Protein AF-A0A8T4I1J7-F1 (afdb_monomer)

Structure (mmCIF, N/CA/C/O backbone):
data_AF-A0A8T4I1J7-F1
#
_entry.id   AF-A0A8T4I1J7-F1
#
loop_
_atom_site.group_PDB
_atom_site.id
_atom_site.type_symbol
_atom_site.label_atom_id
_atom_site.label_alt_id
_atom_site.label_comp_id
_atom_site.label_asym_id
_atom_site.label_entity_id
_atom_site.label_seq_id
_atom_site.pdbx_PDB_ins_code
_atom_site.Cartn_x
_atom_site.Cartn_y
_atom_site.Cartn_z
_atom_site.occupancy
_atom_site.B_iso_or_equiv
_atom_site.auth_seq_id
_atom_site.auth_comp_id
_atom_site.auth_asym_id
_atom_site.auth_atom_id
_atom_site.pdbx_PDB_model_num
ATOM 1 N N . ASN A 1 1 ? -0.950 7.851 -5.066 1.00 64.62 1 ASN A N 1
ATOM 2 C CA . ASN A 1 1 ? -0.510 6.552 -4.523 1.00 64.62 1 ASN A CA 1
ATOM 3 C C . ASN A 1 1 ? -1.476 5.494 -4.996 1.00 64.62 1 ASN A C 1
ATOM 5 O O . ASN A 1 1 ? -2.494 5.287 -4.359 1.00 64.62 1 ASN A O 1
ATOM 9 N N . GLU A 1 2 ? -1.206 4.934 -6.170 1.00 83.44 2 GLU A N 1
ATOM 10 C CA . GLU A 1 2 ? -2.066 3.942 -6.819 1.00 83.44 2 GLU A CA 1
ATOM 11 C C . GLU A 1 2 ? -1.333 2.595 -6.794 1.00 83.44 2 GLU A C 1
ATOM 13 O O . GLU A 1 2 ? -0.120 2.549 -7.037 1.00 83.44 2 GLU A O 1
ATOM 18 N N . PHE A 1 3 ? -2.048 1.524 -6.459 1.00 87.69 3 PHE A N 1
ATOM 19 C CA . PHE A 1 3 ? -1.509 0.166 -6.484 1.00 87.69 3 PHE A CA 1
ATOM 20 C C . PHE A 1 3 ? -1.476 -0.353 -7.922 1.00 87.69 3 PHE A C 1
ATOM 22 O O . PHE A 1 3 ? -2.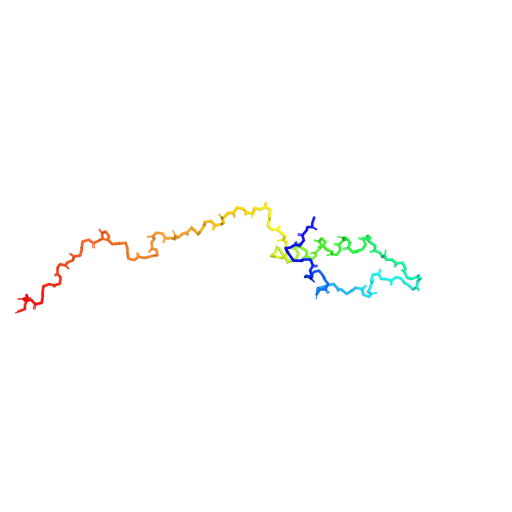235 0.107 -8.777 1.00 87.69 3 PHE A O 1
ATOM 29 N N . ALA A 1 4 ? -0.570 -1.288 -8.197 1.00 89.12 4 ALA A N 1
ATOM 30 C CA . ALA A 1 4 ? -0.562 -2.010 -9.463 1.00 89.12 4 ALA A CA 1
ATOM 31 C C . ALA A 1 4 ? -1.814 -2.896 -9.595 1.00 89.12 4 ALA A C 1
ATOM 33 O O . ALA A 1 4 ? -2.409 -2.933 -10.671 1.00 89.12 4 ALA A O 1
ATOM 34 N N . ASP A 1 5 ? -2.229 -3.526 -8.492 1.00 88.06 5 ASP A N 1
ATOM 35 C CA . ASP A 1 5 ? -3.477 -4.274 -8.348 1.00 88.06 5 ASP A CA 1
ATOM 36 C C . ASP A 1 5 ? -4.313 -3.670 -7.199 1.0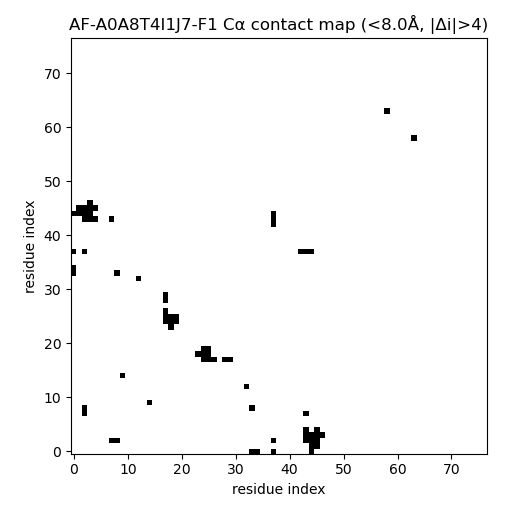0 88.06 5 ASP A C 1
ATOM 38 O O . ASP A 1 5 ? -3.797 -3.515 -6.089 1.00 88.06 5 ASP A O 1
ATOM 42 N N . PRO A 1 6 ? -5.580 -3.281 -7.424 1.00 84.19 6 PRO A N 1
ATOM 43 C CA . PRO A 1 6 ? -6.432 -2.757 -6.360 1.00 84.19 6 PRO A CA 1
ATOM 44 C C . PRO A 1 6 ? -6.718 -3.762 -5.230 1.00 84.19 6 PRO A C 1
ATOM 46 O O . PRO A 1 6 ? -6.945 -3.323 -4.101 1.00 84.19 6 PRO A O 1
ATOM 49 N N . GLU A 1 7 ? -6.703 -5.074 -5.484 1.00 87.25 7 GLU A N 1
ATOM 50 C CA . GLU A 1 7 ? -6.995 -6.081 -4.451 1.00 87.25 7 GLU A CA 1
ATOM 51 C C . GLU A 1 7 ? -5.832 -6.282 -3.469 1.00 87.25 7 GLU A C 1
ATOM 53 O O . GLU A 1 7 ? -6.061 -6.639 -2.309 1.00 87.25 7 GLU A O 1
ATOM 58 N N . ASP A 1 8 ? -4.598 -5.950 -3.869 1.00 88.00 8 ASP A N 1
ATOM 59 C CA . ASP A 1 8 ? -3.413 -6.061 -3.007 1.00 88.00 8 ASP A CA 1
ATOM 60 C C . ASP A 1 8 ? -3.576 -5.263 -1.708 1.00 88.00 8 ASP A C 1
ATOM 62 O O . ASP A 1 8 ? -3.143 -5.700 -0.641 1.00 88.00 8 ASP A O 1
ATOM 66 N N . ALA A 1 9 ? -4.231 -4.101 -1.761 1.00 86.81 9 ALA A N 1
ATOM 67 C CA . ALA A 1 9 ? -4.444 -3.273 -0.578 1.00 86.81 9 ALA A CA 1
ATOM 68 C C . ALA A 1 9 ? -5.216 -4.024 0.524 1.00 86.81 9 ALA A C 1
ATOM 70 O O . ALA A 1 9 ? -4.830 -3.962 1.692 1.00 86.81 9 ALA A O 1
ATOM 71 N N . ALA A 1 10 ? -6.258 -4.774 0.155 1.00 87.31 10 ALA A N 1
ATOM 72 C CA . ALA A 1 10 ? -7.078 -5.535 1.098 1.00 87.31 10 ALA A CA 1
ATOM 73 C C . ALA A 1 10 ? -6.355 -6.776 1.646 1.00 87.31 10 ALA A C 1
ATOM 75 O O . ALA A 1 10 ? -6.651 -7.218 2.751 1.00 87.31 10 ALA A O 1
ATOM 76 N N . ALA A 1 11 ? -5.385 -7.322 0.907 1.00 90.12 11 ALA A N 1
ATOM 77 C CA . ALA A 1 11 ? -4.583 -8.456 1.363 1.00 90.12 11 ALA A CA 1
ATOM 78 C C . ALA A 1 11 ? -3.546 -8.074 2.438 1.00 90.12 11 ALA A C 1
ATOM 80 O O . ALA A 1 11 ? -3.105 -8.935 3.202 1.00 90.12 11 ALA A O 1
ATOM 81 N N . PHE A 1 12 ? -3.127 -6.803 2.493 1.00 89.25 12 PHE A N 1
ATOM 82 C CA . PHE A 1 12 ? -2.084 -6.329 3.413 1.00 89.25 12 PHE A CA 1
ATOM 83 C C . PHE A 1 12 ? -2.590 -5.446 4.557 1.00 89.25 12 PHE A C 1
ATOM 85 O O . PHE A 1 12 ? -1.844 -5.248 5.517 1.00 89.25 12 PHE A O 1
ATOM 92 N N . LEU A 1 13 ? -3.805 -4.907 4.465 1.00 90.38 13 LEU A N 1
ATOM 93 C CA . LEU A 1 13 ? -4.396 -4.056 5.496 1.00 90.38 13 LEU A CA 1
ATOM 94 C C . LEU A 1 13 ? -5.502 -4.788 6.263 1.00 90.38 13 LEU A C 1
ATOM 96 O O . LEU A 1 13 ? -6.270 -5.550 5.684 1.00 90.38 13 LEU A O 1
ATOM 100 N N . SER A 1 14 ? -5.612 -4.509 7.564 1.00 89.88 14 SER A N 1
ATOM 101 C CA . SER A 1 14 ? -6.709 -5.015 8.399 1.00 89.88 14 SER A CA 1
ATOM 102 C C . SER A 1 14 ? -7.892 -4.057 8.301 1.00 89.88 14 SER A C 1
ATOM 104 O O . SER A 1 14 ? -7.910 -3.013 8.950 1.00 89.88 14 SER A O 1
ATOM 106 N N . LEU A 1 15 ? -8.849 -4.374 7.427 1.00 88.81 15 LEU A N 1
ATOM 107 C CA . LEU A 1 15 ? -9.961 -3.474 7.095 1.00 88.81 15 LEU A CA 1
ATOM 108 C C . LEU A 1 15 ? -10.919 -3.227 8.269 1.00 88.81 15 LEU A C 1
ATOM 110 O O . LEU A 1 15 ? -11.523 -2.163 8.363 1.00 88.81 15 LEU A O 1
ATOM 114 N N . ASP A 1 16 ? -11.026 -4.199 9.168 1.00 89.44 16 ASP A N 1
ATOM 115 C CA . ASP A 1 16 ? -11.796 -4.138 10.409 1.00 89.44 16 ASP A CA 1
ATOM 116 C C . ASP A 1 16 ? -11.306 -3.033 11.354 1.00 89.44 16 ASP A C 1
ATOM 118 O O . ASP A 1 16 ? -12.114 -2.412 12.037 1.00 89.44 16 ASP A O 1
ATOM 122 N N . GLY A 1 17 ? -10.006 -2.723 11.338 1.00 89.62 17 GLY A N 1
ATOM 123 C CA . GLY A 1 17 ? -9.413 -1.687 12.187 1.00 89.62 17 GLY A CA 1
ATOM 124 C C . GLY A 1 17 ? -9.723 -0.250 11.762 1.00 89.62 17 GLY A C 1
ATOM 125 O O . GLY A 1 17 ? -9.372 0.678 12.485 1.00 89.62 17 GLY A O 1
ATOM 126 N N . TYR A 1 18 ? -10.356 -0.052 10.603 1.00 91.94 18 TYR A N 1
ATOM 127 C CA . TYR A 1 18 ? -10.695 1.278 10.086 1.00 91.94 18 TYR A CA 1
ATOM 128 C C . TYR A 1 18 ? -12.162 1.651 10.255 1.00 91.94 18 TYR A C 1
ATOM 130 O O . TYR A 1 18 ? -12.559 2.732 9.821 1.00 91.94 18 TYR A O 1
ATOM 138 N N . VAL A 1 19 ? -12.969 0.768 10.837 1.00 94.12 19 VAL A N 1
ATOM 139 C CA . VAL A 1 19 ? -14.387 1.018 11.087 1.00 94.12 19 VAL A CA 1
ATOM 140 C C . VAL A 1 19 ? -14.563 1.283 12.577 1.00 94.12 19 VAL A C 1
ATOM 142 O O . VAL A 1 19 ? -14.188 0.453 13.402 1.00 94.12 19 VAL A O 1
ATOM 145 N N . SER A 1 20 ? -15.102 2.450 12.926 1.00 87.31 20 SER A N 1
ATOM 146 C CA . SER A 1 20 ? -15.441 2.781 14.310 1.00 87.31 20 SER A CA 1
ATOM 147 C C . SER A 1 20 ? -16.660 1.985 14.787 1.00 87.31 20 SER A C 1
ATOM 149 O O . SER A 1 20 ? -17.404 1.417 13.986 1.00 87.31 20 SER A O 1
ATOM 151 N N . ASP A 1 21 ? -16.910 1.986 16.097 1.00 87.06 21 ASP A N 1
ATOM 15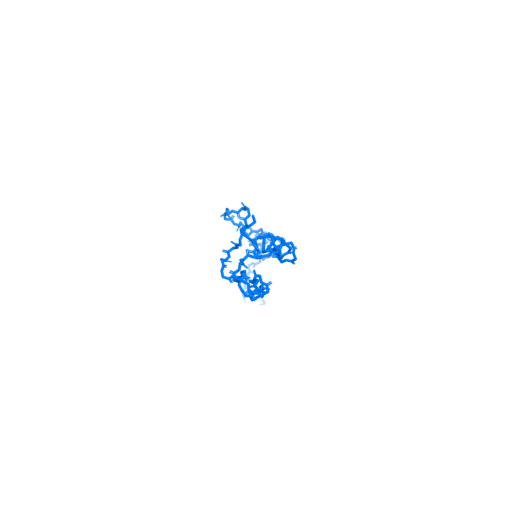2 C CA . ASP A 1 21 ? -18.086 1.327 16.684 1.00 87.06 21 ASP A CA 1
ATOM 153 C C . ASP A 1 21 ? -19.422 1.885 16.147 1.00 87.06 21 ASP A C 1
ATOM 155 O O . ASP A 1 21 ? -20.428 1.176 16.116 1.00 87.06 21 ASP A O 1
ATOM 159 N N . ASP A 1 22 ? -19.420 3.130 15.660 1.00 88.50 22 ASP A N 1
ATOM 160 C CA . ASP A 1 22 ? -20.574 3.789 15.038 1.00 88.50 22 ASP A CA 1
ATOM 161 C C . ASP A 1 22 ? -20.707 3.474 13.532 1.00 88.50 22 ASP A C 1
ATOM 163 O O . ASP A 1 22 ? -21.635 3.939 12.865 1.00 88.50 22 ASP A O 1
ATOM 167 N N . GLY A 1 23 ? -19.792 2.670 12.978 1.00 88.56 23 GLY A N 1
ATOM 168 C CA . GLY A 1 23 ? -19.756 2.296 11.565 1.00 88.56 23 GLY A CA 1
ATOM 169 C C . GLY A 1 23 ? -19.116 3.346 10.654 1.00 88.56 23 GLY A C 1
ATOM 170 O O . GLY A 1 23 ? -19.224 3.236 9.429 1.00 88.56 23 GLY A O 1
ATOM 171 N N . GLU A 1 24 ? -18.458 4.363 11.215 1.00 92.38 24 GLU A N 1
ATOM 172 C CA . GLU A 1 24 ? -17.737 5.362 10.426 1.00 92.38 24 GLU A CA 1
ATOM 173 C C . GLU A 1 24 ? -16.388 4.816 9.954 1.00 92.38 24 GLU A C 1
ATOM 175 O O . GLU A 1 24 ? -15.682 4.130 10.690 1.00 92.38 24 GLU A O 1
ATOM 180 N N . VAL A 1 25 ? -16.017 5.139 8.714 1.00 93.69 25 VAL A N 1
ATOM 181 C CA . VAL A 1 25 ? -14.750 4.702 8.117 1.00 93.69 25 VAL A CA 1
ATOM 182 C C . VAL A 1 25 ? -13.691 5.786 8.293 1.00 93.69 25 VAL A C 1
ATOM 184 O O . VAL A 1 25 ? -13.840 6.890 7.761 1.00 93.69 25 VAL A O 1
ATOM 187 N N . ASP A 1 26 ? -12.581 5.454 8.950 1.00 93.62 26 ASP A N 1
ATOM 188 C CA . ASP A 1 26 ? -11.428 6.345 9.088 1.00 93.62 26 ASP A CA 1
ATOM 189 C C . ASP A 1 26 ? -10.614 6.408 7.785 1.00 93.62 26 ASP A C 1
ATOM 191 O O 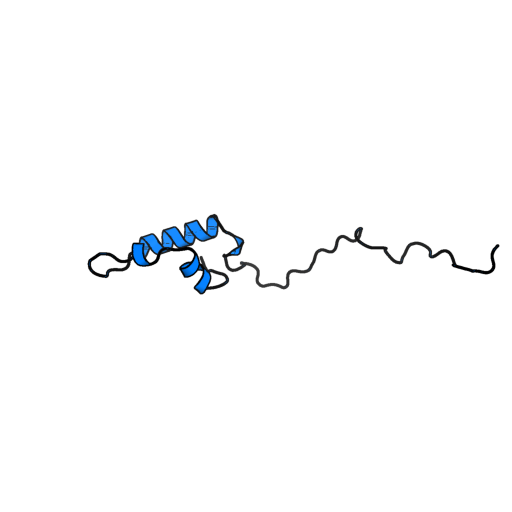. ASP A 1 26 ? -9.593 5.745 7.574 1.00 93.62 26 ASP A O 1
ATOM 195 N N . ALA A 1 27 ? -11.089 7.244 6.865 1.00 92.75 27 ALA A N 1
ATOM 196 C CA . ALA A 1 27 ? -10.441 7.448 5.579 1.00 92.75 27 ALA A CA 1
ATOM 197 C C . ALA A 1 27 ? -9.068 8.138 5.695 1.00 92.75 27 ALA A C 1
ATOM 199 O O . ALA A 1 27 ? -8.266 8.043 4.761 1.00 92.75 27 ALA A O 1
ATOM 200 N N . GLU A 1 28 ? -8.789 8.866 6.780 1.00 93.06 28 GLU A N 1
ATOM 201 C CA . GLU A 1 28 ? -7.486 9.502 7.000 1.00 93.06 28 GLU A CA 1
ATOM 202 C C . GLU A 1 28 ? -6.426 8.461 7.329 1.00 93.06 28 GLU A C 1
ATOM 204 O O . GLU A 1 28 ? -5.384 8.420 6.661 1.00 93.06 28 GLU A O 1
ATOM 209 N N . GLN A 1 29 ? -6.737 7.570 8.267 1.00 92.75 29 GLN A N 1
ATOM 210 C CA . GLN A 1 29 ? -5.861 6.478 8.656 1.00 92.75 29 GLN A CA 1
ATOM 211 C C . GLN A 1 29 ? -5.606 5.521 7.484 1.00 92.75 29 GLN A C 1
ATOM 213 O O . GLN A 1 29 ? -4.451 5.201 7.194 1.00 92.75 29 GLN A O 1
ATOM 218 N N . ILE A 1 30 ? -6.644 5.165 6.714 1.00 92.50 30 ILE A N 1
ATOM 219 C CA . ILE A 1 30 ? -6.492 4.331 5.508 1.00 92.50 30 ILE A CA 1
ATOM 220 C C . ILE A 1 30 ? -5.490 4.958 4.526 1.00 92.50 30 ILE A C 1
ATOM 222 O O . ILE A 1 30 ? -4.595 4.282 4.018 1.00 92.50 30 ILE A O 1
ATOM 226 N N . ARG A 1 31 ? -5.589 6.266 4.247 1.00 93.19 31 ARG A N 1
ATOM 227 C CA . ARG A 1 31 ? -4.663 6.945 3.316 1.00 93.19 31 ARG A CA 1
ATOM 228 C C . ARG A 1 31 ? -3.221 6.947 3.823 1.00 93.19 3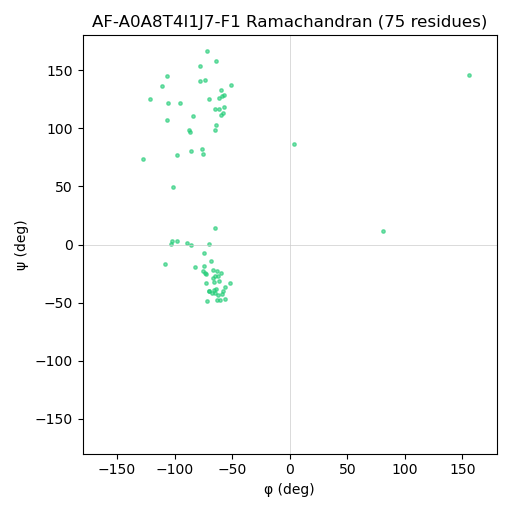1 ARG A C 1
ATOM 230 O O . ARG A 1 31 ? -2.289 6.814 3.014 1.00 93.19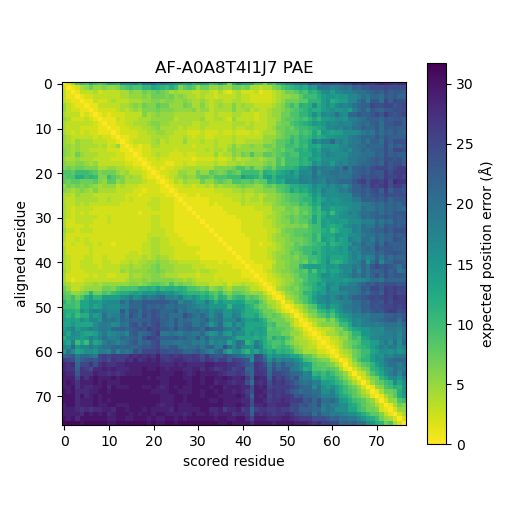 31 ARG A O 1
ATOM 237 N N . ALA A 1 32 ? -3.035 7.129 5.129 1.00 94.25 32 ALA A N 1
ATOM 238 C CA . ALA A 1 32 ? -1.724 7.092 5.763 1.00 94.25 32 ALA A CA 1
ATOM 239 C C . ALA A 1 32 ? -1.092 5.700 5.629 1.00 94.25 32 ALA A C 1
ATOM 241 O O . ALA A 1 32 ? 0.038 5.586 5.138 1.00 94.25 32 ALA A O 1
ATOM 242 N N . ASP A 1 33 ? -1.850 4.651 5.940 1.00 93.88 33 ASP A N 1
ATOM 243 C CA . ASP A 1 33 ? -1.374 3.269 5.908 1.00 93.88 33 ASP A CA 1
ATOM 244 C C . ASP A 1 33 ? -1.124 2.769 4.487 1.00 93.88 33 ASP A C 1
ATOM 246 O O . ASP A 1 33 ? -0.085 2.164 4.231 1.00 93.88 33 ASP A O 1
ATOM 250 N N . LEU A 1 34 ? -1.978 3.111 3.516 1.00 93.38 34 LEU A N 1
ATOM 251 C CA . LEU A 1 34 ? -1.720 2.823 2.097 1.00 93.38 34 LEU A CA 1
ATOM 252 C C . LEU A 1 34 ? -0.405 3.464 1.628 1.00 93.38 34 LEU A C 1
ATOM 254 O O . LEU A 1 34 ? 0.375 2.860 0.890 1.00 93.38 34 LEU A O 1
ATOM 258 N N . THR A 1 35 ? -0.118 4.688 2.076 1.00 93.62 35 THR A N 1
ATOM 259 C CA . THR A 1 35 ? 1.136 5.377 1.741 1.00 93.62 35 THR A CA 1
ATOM 260 C C . THR A 1 35 ? 2.339 4.731 2.422 1.00 93.62 35 THR A C 1
ATOM 262 O O . THR A 1 35 ? 3.398 4.603 1.801 1.00 93.62 35 THR A O 1
ATOM 265 N N . ALA A 1 36 ? 2.201 4.317 3.681 1.00 94.00 36 ALA A N 1
ATOM 266 C CA . ALA A 1 36 ? 3.240 3.592 4.404 1.00 94.00 36 ALA A CA 1
ATOM 267 C C . ALA A 1 36 ? 3.516 2.220 3.764 1.00 94.00 36 ALA A C 1
ATOM 269 O O . ALA A 1 36 ? 4.677 1.859 3.564 1.00 94.00 36 ALA A O 1
ATOM 270 N N . LEU A 1 37 ? 2.466 1.507 3.351 1.00 93.88 37 LEU A N 1
ATOM 271 C CA . LEU A 1 37 ? 2.542 0.210 2.686 1.00 93.88 37 LEU A CA 1
ATOM 272 C C . LEU A 1 37 ? 3.312 0.300 1.368 1.00 93.88 37 LEU A C 1
ATOM 274 O O . LEU A 1 37 ? 4.240 -0.477 1.156 1.00 93.88 37 LEU A O 1
ATOM 278 N N . LEU A 1 38 ? 3.002 1.277 0.512 1.00 93.12 38 LEU A N 1
ATOM 279 C CA . LEU A 1 38 ? 3.723 1.457 -0.754 1.00 93.12 38 LEU A CA 1
ATOM 280 C C . LEU A 1 38 ? 5.189 1.863 -0.552 1.00 93.12 38 LEU A C 1
ATOM 282 O O . LEU A 1 38 ? 6.047 1.470 -1.341 1.00 93.12 38 LEU A O 1
ATOM 286 N N . LYS A 1 39 ? 5.504 2.611 0.515 1.00 92.25 39 LYS A N 1
ATOM 287 C CA . LYS A 1 39 ? 6.898 2.918 0.881 1.00 92.25 39 LYS A CA 1
ATOM 288 C C . LYS A 1 39 ? 7.655 1.669 1.336 1.00 92.25 39 LYS A C 1
ATOM 290 O O . LYS A 1 39 ? 8.811 1.498 0.962 1.00 92.25 39 LYS A O 1
ATOM 295 N N . ALA A 1 40 ? 7.016 0.809 2.127 1.00 94.12 40 ALA A N 1
ATOM 296 C CA . ALA A 1 40 ? 7.610 -0.437 2.609 1.00 94.12 40 ALA A CA 1
ATOM 297 C C . ALA A 1 40 ? 7.718 -1.502 1.506 1.00 94.12 40 ALA A C 1
ATOM 299 O O . ALA A 1 40 ? 8.661 -2.293 1.494 1.00 94.12 40 ALA A O 1
ATOM 300 N N . LYS A 1 41 ? 6.767 -1.511 0.565 1.00 92.75 41 LYS A N 1
ATOM 301 C CA . LYS A 1 41 ? 6.675 -2.473 -0.537 1.00 92.75 41 LYS A CA 1
ATOM 302 C C . LYS A 1 41 ? 6.549 -1.761 -1.890 1.00 92.75 41 LYS A C 1
ATOM 304 O O . LYS A 1 41 ? 5.490 -1.818 -2.517 1.00 92.75 41 LYS A O 1
ATOM 309 N N . PRO A 1 42 ? 7.645 -1.164 -2.397 1.00 89.00 42 PRO A N 1
ATOM 310 C CA . PRO A 1 42 ? 7.644 -0.481 -3.689 1.00 89.00 42 PRO A CA 1
ATOM 311 C C . PRO A 1 42 ? 7.100 -1.294 -4.879 1.00 89.00 42 PRO A C 1
ATOM 313 O O . PRO A 1 42 ? 6.480 -0.683 -5.745 1.00 89.00 42 PRO A O 1
ATOM 316 N N . PRO A 1 43 ? 7.267 -2.635 -4.962 1.00 88.75 43 PRO A N 1
ATOM 317 C CA . PRO A 1 43 ? 6.711 -3.415 -6.070 1.00 88.75 43 PRO A CA 1
ATOM 318 C C . PRO A 1 43 ? 5.181 -3.402 -6.172 1.00 88.75 43 PRO A C 1
ATOM 320 O O . PRO A 1 43 ? 4.668 -3.646 -7.257 1.00 88.75 43 PRO A O 1
ATOM 323 N N . LEU A 1 44 ? 4.464 -3.120 -5.077 1.00 90.25 44 LEU A N 1
ATOM 324 C CA . LEU A 1 44 ? 2.999 -3.020 -5.080 1.00 90.25 44 LEU A CA 1
ATOM 325 C C . LEU A 1 44 ? 2.504 -1.728 -5.740 1.00 90.25 44 LEU A C 1
ATOM 327 O O . LEU A 1 44 ? 1.334 -1.615 -6.100 1.00 90.25 44 LEU A O 1
ATOM 331 N N . ALA A 1 45 ? 3.374 -0.726 -5.879 1.00 91.31 45 ALA A N 1
ATOM 332 C CA . ALA A 1 45 ? 3.014 0.532 -6.506 1.00 91.31 45 ALA A CA 1
ATOM 333 C C . ALA A 1 45 ? 2.884 0.356 -8.018 1.00 91.31 45 ALA A C 1
ATOM 335 O O . ALA A 1 45 ? 3.706 -0.300 -8.667 1.00 91.31 45 ALA A O 1
ATOM 336 N N . LYS A 1 46 ? 1.896 1.031 -8.601 1.00 87.50 46 LYS A N 1
ATOM 337 C CA . LYS A 1 46 ? 1.800 1.152 -10.050 1.00 87.50 46 LYS A CA 1
ATOM 338 C C . LYS A 1 46 ? 3.080 1.812 -10.586 1.00 87.50 46 LYS A C 1
ATOM 340 O O . LYS A 1 46 ? 3.465 2.876 -10.088 1.00 87.50 46 LYS A O 1
ATOM 345 N N . PRO A 1 47 ? 3.758 1.217 -11.582 1.00 82.56 47 PRO A N 1
ATOM 346 C CA . PRO A 1 47 ? 4.952 1.815 -12.158 1.00 82.56 47 PRO A CA 1
ATOM 347 C C . PRO A 1 47 ? 4.627 3.188 -12.753 1.00 82.56 47 PRO A C 1
ATOM 349 O O . PRO A 1 47 ? 3.669 3.321 -13.513 1.00 82.56 47 PRO A O 1
ATOM 352 N N . ALA A 1 48 ? 5.447 4.198 -12.449 1.00 77.06 48 ALA A N 1
ATOM 353 C CA . ALA A 1 48 ? 5.326 5.516 -13.080 1.00 77.06 48 ALA A CA 1
ATOM 354 C C . ALA A 1 48 ? 5.618 5.460 -14.590 1.00 77.06 48 ALA A C 1
ATOM 356 O O . ALA A 1 48 ? 5.094 6.265 -15.356 1.00 77.06 48 ALA A O 1
ATOM 357 N N . ASP A 1 49 ? 6.436 4.492 -15.009 1.00 71.69 49 ASP A N 1
ATOM 358 C CA . ASP A 1 49 ? 6.776 4.252 -16.403 1.00 71.69 49 ASP A CA 1
ATOM 359 C C . ASP A 1 49 ? 6.063 2.983 -16.891 1.00 71.69 49 ASP A C 1
ATOM 361 O O . ASP A 1 49 ? 6.388 1.863 -16.484 1.00 71.69 49 ASP A O 1
ATOM 365 N N . THR A 1 50 ? 5.042 3.176 -17.725 1.00 68.44 50 THR A N 1
ATOM 366 C CA . THR A 1 50 ? 4.276 2.100 -18.380 1.00 68.44 50 THR A CA 1
ATOM 367 C C . THR A 1 50 ? 4.890 1.692 -19.720 1.00 68.44 50 THR A C 1
ATOM 369 O O . THR A 1 50 ? 4.357 0.823 -20.412 1.00 68.44 50 THR A O 1
ATOM 372 N N . GLY A 1 51 ? 6.014 2.309 -20.103 1.00 74.12 51 GLY A N 1
ATOM 373 C CA . GLY A 1 51 ? 6.718 1.997 -21.334 1.00 74.12 51 GLY A CA 1
ATOM 374 C C . GLY A 1 51 ? 7.274 0.566 -21.357 1.00 74.12 51 GLY A C 1
ATOM 375 O O . GLY A 1 51 ? 7.509 -0.044 -20.308 1.00 74.12 51 GLY A O 1
ATOM 376 N N . PRO A 1 52 ? 7.536 0.007 -22.553 1.00 69.75 52 PRO A N 1
ATOM 377 C CA . PRO A 1 52 ? 8.160 -1.300 -22.666 1.00 69.75 52 PRO A CA 1
ATOM 378 C C . PRO A 1 52 ? 9.536 -1.269 -21.994 1.00 69.75 52 PRO A C 1
ATOM 380 O O . PRO A 1 52 ? 10.469 -0.632 -22.495 1.00 69.75 52 PRO A O 1
ATOM 383 N N . ARG A 1 53 ? 9.681 -1.981 -20.867 1.00 72.19 53 ARG A N 1
ATOM 384 C CA . ARG A 1 53 ? 10.993 -2.220 -20.262 1.00 72.19 53 ARG A CA 1
ATOM 385 C C . ARG A 1 53 ? 11.803 -3.042 -21.248 1.00 72.19 53 ARG A C 1
ATOM 387 O O . ARG A 1 53 ? 11.582 -4.240 -21.405 1.00 72.19 53 ARG A O 1
ATOM 394 N N . ARG A 1 54 ? 12.728 -2.389 -21.945 1.00 72.56 54 ARG A N 1
ATOM 395 C CA . ARG A 1 54 ? 13.676 -3.104 -22.791 1.00 72.56 54 ARG A CA 1
ATOM 396 C C . ARG A 1 54 ? 14.625 -3.866 -21.870 1.00 72.56 54 ARG A C 1
ATOM 398 O O . ARG A 1 54 ? 15.229 -3.233 -21.002 1.00 72.56 54 ARG A O 1
ATOM 405 N N . PRO A 1 55 ? 14.770 -5.194 -22.036 1.00 75.56 55 PRO A N 1
ATOM 406 C CA . PRO A 1 55 ? 15.883 -5.896 -21.428 1.00 75.56 55 PRO A CA 1
ATOM 407 C C . PRO A 1 55 ? 17.164 -5.152 -21.808 1.00 75.56 55 PRO A C 1
ATOM 409 O O . PRO A 1 55 ? 17.314 -4.727 -22.956 1.00 75.56 55 PRO A O 1
ATOM 412 N N . ALA A 1 56 ? 18.067 -4.974 -20.851 1.00 77.75 56 ALA A N 1
ATOM 413 C CA . ALA A 1 56 ? 19.428 -4.539 -21.120 1.00 77.75 56 ALA A CA 1
ATOM 414 C C . ALA A 1 56 ? 20.306 -5.799 -21.144 1.00 77.75 56 ALA A C 1
ATOM 416 O O . ALA A 1 56 ? 20.934 -6.103 -20.131 1.00 77.75 56 ALA A O 1
ATOM 417 N N . PRO A 1 57 ? 20.282 -6.602 -22.230 1.00 77.75 57 PRO A N 1
ATOM 418 C CA . PRO A 1 57 ? 21.109 -7.790 -22.304 1.00 77.75 57 PRO A CA 1
ATOM 419 C C . PRO A 1 57 ? 22.569 -7.363 -22.223 1.00 77.75 57 PRO A C 1
ATOM 421 O O . PRO A 1 57 ? 23.034 -6.514 -22.991 1.00 77.75 57 PRO A O 1
ATOM 424 N N . ASP A 1 58 ? 23.282 -7.954 -21.275 1.00 81.12 58 ASP A N 1
ATOM 425 C CA . ASP A 1 58 ? 24.722 -7.821 -21.198 1.00 81.12 58 ASP A CA 1
ATOM 426 C C . ASP A 1 58 ? 25.326 -8.475 -22.447 1.00 81.12 58 ASP A C 1
ATOM 428 O O . ASP A 1 58 ? 25.177 -9.672 -22.682 1.00 81.12 58 ASP A O 1
ATOM 432 N N . ARG A 1 59 ? 26.002 -7.677 -23.278 1.00 74.12 59 ARG A N 1
ATOM 433 C CA . ARG A 1 59 ? 26.613 -8.158 -24.527 1.00 74.12 59 ARG A CA 1
ATOM 434 C C . ARG A 1 59 ? 27.790 -9.106 -24.290 1.00 74.12 59 ARG A C 1
ATOM 436 O O . ARG A 1 59 ? 28.219 -9.756 -25.240 1.00 74.12 59 ARG A O 1
ATOM 443 N N . SER A 1 60 ? 28.314 -9.171 -23.066 1.00 77.19 60 SER A N 1
ATOM 444 C CA . SER A 1 60 ? 29.301 -10.171 -22.652 1.00 77.19 60 SER A CA 1
ATOM 445 C C . SER A 1 60 ? 28.658 -11.508 -22.264 1.00 77.19 60 SER A C 1
ATOM 447 O O . SER A 1 60 ? 29.319 -12.546 -22.303 1.00 77.19 60 SER A O 1
ATOM 449 N N . GLN A 1 61 ? 27.357 -11.514 -21.955 1.00 78.31 61 GLN A N 1
ATOM 450 C CA . GLN A 1 61 ? 26.585 -12.718 -21.669 1.00 78.31 61 GLN A CA 1
ATOM 451 C C . GLN A 1 61 ? 26.076 -13.330 -22.972 1.00 78.31 61 GLN A C 1
ATOM 453 O O . GLN A 1 61 ? 24.941 -13.141 -23.402 1.00 78.31 61 GLN A O 1
ATOM 458 N N . GLY A 1 62 ? 26.959 -14.066 -23.632 1.00 72.44 62 GLY A N 1
ATOM 459 C CA . GLY A 1 62 ? 26.637 -14.815 -24.835 1.00 72.44 62 GLY A CA 1
ATOM 460 C C . GLY A 1 62 ? 27.876 -15.051 -25.675 1.00 72.44 62 GLY A C 1
ATOM 461 O O . GLY A 1 62 ? 28.773 -14.212 -25.747 1.00 72.44 62 GLY A O 1
ATOM 462 N N . SER A 1 63 ? 27.926 -16.200 -26.344 1.00 67.00 63 SER A N 1
ATOM 463 C CA . SER A 1 63 ? 28.906 -16.404 -27.404 1.00 67.00 63 SER A CA 1
ATOM 464 C C . SER A 1 63 ? 28.569 -15.427 -28.530 1.00 67.00 63 SER A C 1
ATOM 466 O O . SER A 1 63 ? 27.641 -15.649 -29.308 1.00 67.00 63 SER A O 1
ATOM 468 N N . SER A 1 64 ? 29.271 -14.291 -28.582 1.00 66.69 64 SER A N 1
ATOM 469 C CA . SER A 1 64 ? 29.190 -13.424 -29.751 1.00 66.69 64 SER A CA 1
ATOM 470 C C . SER A 1 64 ? 29.694 -14.242 -30.940 1.00 66.69 64 SER A C 1
ATOM 472 O O . SER A 1 64 ? 30.842 -14.683 -30.971 1.00 66.69 64 SER A O 1
ATOM 474 N N . GLY A 1 65 ? 28.829 -14.494 -31.923 1.00 60.56 65 GLY A N 1
ATOM 475 C CA . GLY A 1 65 ? 29.151 -15.296 -33.109 1.00 60.56 65 GLY A CA 1
ATOM 476 C C . GLY A 1 65 ? 30.224 -14.689 -34.026 1.00 60.56 65 GLY A C 1
ATOM 477 O O . GLY A 1 65 ? 30.348 -15.124 -35.165 1.00 60.56 65 GLY A O 1
ATOM 478 N N . ASN A 1 66 ? 30.971 -13.685 -33.552 1.00 58.88 66 ASN A N 1
ATOM 479 C CA . ASN A 1 66 ? 31.978 -12.934 -34.294 1.00 58.88 66 ASN A CA 1
ATOM 480 C C . ASN A 1 66 ? 33.425 -13.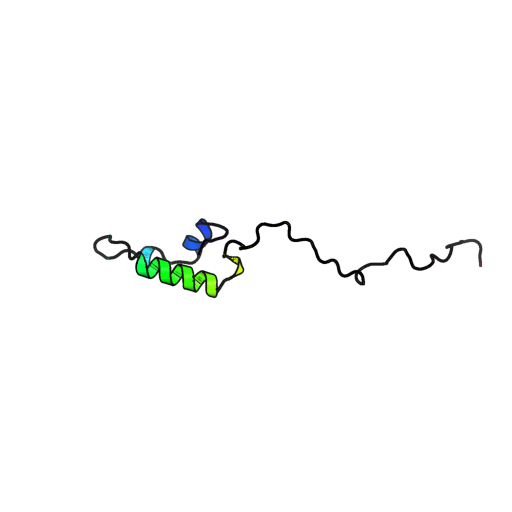350 -33.964 1.00 58.88 66 ASN A C 1
ATOM 482 O O . ASN A 1 66 ? 34.370 -12.765 -34.488 1.00 58.88 66 ASN A O 1
ATOM 486 N N . GLY A 1 67 ? 33.617 -14.357 -33.108 1.00 56.94 67 GLY A N 1
ATOM 487 C CA . GLY A 1 67 ? 34.912 -14.998 -32.898 1.00 56.94 67 GLY A CA 1
ATOM 488 C C . GLY A 1 67 ? 35.111 -16.126 -33.904 1.00 56.94 67 GLY A C 1
ATOM 489 O O . GLY A 1 67 ? 34.563 -17.205 -33.713 1.00 56.94 67 GLY A O 1
ATOM 490 N N . ASN A 1 68 ? 35.841 -15.835 -34.982 1.00 61.69 68 ASN A N 1
ATOM 491 C CA . ASN A 1 68 ? 36.510 -16.756 -35.906 1.00 61.69 68 ASN A CA 1
ATOM 492 C C . ASN A 1 68 ? 36.257 -18.254 -35.614 1.00 61.69 68 ASN A C 1
ATOM 494 O O . ASN A 1 68 ? 37.037 -18.883 -34.897 1.00 61.69 68 ASN A O 1
ATOM 498 N N . ARG A 1 69 ? 35.165 -18.827 -36.149 1.00 62.97 69 ARG A N 1
ATOM 499 C CA . ARG A 1 69 ? 34.947 -20.279 -36.071 1.00 62.97 69 ARG A CA 1
ATOM 500 C C . ARG A 1 69 ? 36.147 -20.947 -36.732 1.00 62.97 69 ARG A C 1
ATOM 502 O O . ARG A 1 69 ? 36.339 -20.794 -37.937 1.00 62.97 69 ARG A O 1
ATOM 509 N N . THR A 1 70 ? 36.957 -21.663 -35.962 1.00 64.69 70 THR A N 1
ATOM 510 C CA . THR A 1 70 ? 37.867 -22.644 -36.544 1.00 64.69 70 THR A CA 1
ATOM 511 C C . THR A 1 70 ? 37.010 -23.635 -37.333 1.00 64.69 70 THR A C 1
ATOM 513 O O . THR A 1 70 ? 36.005 -24.115 -36.798 1.00 64.69 70 THR A O 1
ATOM 516 N N . PRO A 1 71 ? 37.326 -23.915 -38.610 1.00 65.25 71 PRO A N 1
ATOM 517 C CA . PRO A 1 71 ? 36.647 -24.975 -39.335 1.00 65.25 71 PRO A CA 1
ATOM 518 C C . PRO A 1 71 ? 36.821 -26.273 -38.545 1.00 65.25 71 PRO A C 1
ATOM 520 O O . PRO A 1 71 ? 37.945 -26.709 -38.306 1.00 65.25 71 PRO A O 1
ATOM 523 N N . SER A 1 72 ? 35.721 -26.870 -38.0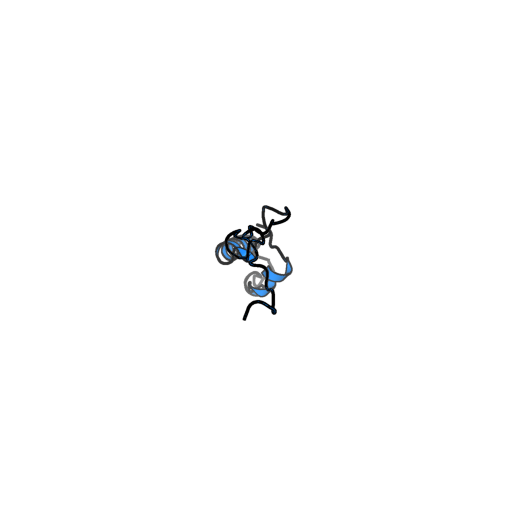91 1.00 65.56 72 SER A N 1
ATOM 524 C CA . SER A 1 72 ? 35.737 -28.244 -37.598 1.00 65.56 72 SER A CA 1
ATOM 525 C C . SER A 1 72 ? 35.824 -29.160 -38.816 1.00 65.56 72 SER A C 1
ATOM 527 O O . SER A 1 72 ? 34.806 -29.666 -39.277 1.00 65.56 72 SER A O 1
ATOM 529 N N . ASP A 1 73 ? 37.020 -29.288 -39.394 1.00 65.81 73 ASP A N 1
ATOM 530 C CA . ASP A 1 73 ? 37.296 -30.299 -40.413 1.00 65.81 73 ASP A CA 1
ATOM 531 C C . ASP A 1 73 ? 37.645 -31.618 -39.701 1.00 65.81 73 ASP A C 1
ATOM 533 O O . ASP A 1 73 ? 38.688 -31.698 -39.046 1.00 65.81 73 ASP A O 1
ATOM 537 N N . PRO A 1 74 ? 36.788 -32.652 -39.775 1.00 66.38 74 PRO A N 1
ATOM 538 C CA . PRO A 1 74 ? 37.059 -33.951 -39.164 1.00 66.38 74 PRO A CA 1
ATOM 539 C C . PRO A 1 74 ? 38.174 -34.743 -39.873 1.00 66.38 7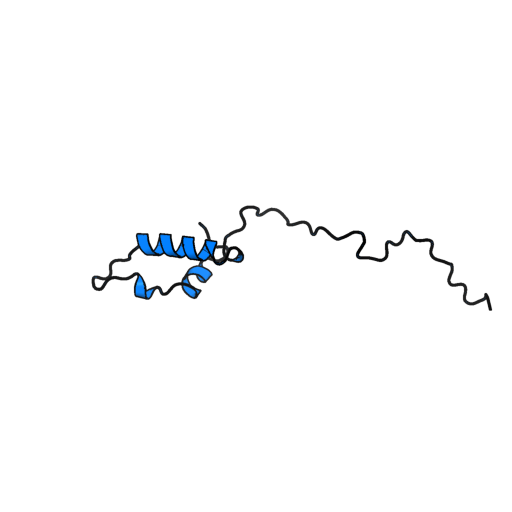4 PRO A C 1
ATOM 541 O O . PRO A 1 74 ? 38.479 -35.852 -39.444 1.00 66.38 74 PRO A O 1
ATOM 544 N N . SER A 1 75 ? 38.781 -34.206 -40.938 1.00 62.75 75 SER A N 1
ATOM 545 C CA . SER A 1 75 ? 39.793 -34.887 -41.761 1.00 62.75 75 SER A CA 1
ATOM 546 C C . SER A 1 75 ? 41.243 -34.521 -41.408 1.00 62.75 75 SER A C 1
ATOM 548 O O . SER A 1 75 ? 42.163 -34.963 -42.091 1.00 62.75 75 SER A O 1
ATOM 550 N N . ALA A 1 76 ? 41.469 -33.699 -40.377 1.00 59.75 76 ALA A N 1
ATOM 551 C CA . ALA A 1 76 ? 42.790 -33.180 -40.004 1.00 59.75 76 ALA A CA 1
ATOM 552 C C . ALA A 1 76 ? 43.437 -33.912 -38.803 1.00 59.75 76 ALA A C 1
ATOM 554 O O . ALA A 1 76 ? 43.900 -33.257 -37.865 1.00 59.75 76 ALA A O 1
ATOM 555 N N . VAL A 1 77 ? 43.471 -35.252 -38.823 1.00 49.00 77 VAL A N 1
ATOM 556 C CA . VAL A 1 77 ? 44.235 -36.094 -37.873 1.00 49.00 77 VAL A CA 1
ATOM 557 C C . VAL A 1 77 ? 45.056 -37.128 -38.629 1.00 49.00 77 VAL A C 1
ATOM 559 O O . VAL A 1 77 ? 44.481 -37.767 -39.537 1.00 49.00 77 VAL A O 1
#

pLDDT: mean 81.48, std 11.98, range [49.0, 94.25]

Secondary structure (DSSP, 8-state):
--BSSTTHHHHHS-GGGGB-TTS-B-HHHHHHHHHHHHHH-GGGBPPS--S-------TTSS--TTS------TT--

Mean predicted aligned error: 12.57 Å

Solvent-accessible surface area (backbone atoms only — not comparable to full-atom values): 5234 Å² total; per-residue (Å²): 143,56,54,63,50,79,66,56,56,64,78,77,46,71,70,72,80,36,46,47,98,87,68,47,68,45,63,65,59,51,54,52,50,56,52,50,48,38,69,76,38,56,85,51,34,44,67,92,70,83,64,86,81,71,81,81,77,55,82,79,73,55,87,65,90,78,64,80,79,73,80,88,62,94,80,80,122

Sequence (77 aa):
NEFADPEDAAAFLSLDGYVSDDGEVDAEQIRADLTALLKAKPPLAKPADTGPRRPAPDRSQGSSGNGNRTPSDPSAV

Foldseek 3Di:
DAFPDPCVLVVPDDQVVQQDPVRDGNPVVSVVVVVVVCVVPVNRHDDPDPDPPDDPDDPVPDDPPPPDPDPPDVPPD

Radius of gyration: 26.82 Å; Cα contacts (8 Å, |Δi|>4): 36; chains: 1; bounding box: 65×46×58 Å